Protein AF-A0A831TL95-F1 (afdb_monomer)

Sequence (73 aa):
MSRIINSGVTIITSTIRPSCIKNIFANYRNQRWPSDSKELIILLNKNNMDIAVYKKMARKIPNVRVCSNIIAP

Radius of gyration: 14.22 Å; Cα contacts (8 Å, |Δi|>4): 87; chains: 1; bounding box: 33×17×50 Å

Mean predicted aligned error: 6.26 Å

Nearest PDB structures (foldseek):
  5tzi-assembly1_C  TM=7.398E-01  e=1.253E-02  Staphylococcus aureus
  2z87-assembly2_A  TM=6.366E-01  e=1.750E-02  Escherichia coli
  5tzk-assembly1_C  TM=7.431E-01  e=5.828E-02  Staphylococcus aureus
  2z86-assembly2_C  TM=6.380E-01  e=6.231E-02  Escherichia coli
  8gh9-assembly1_C  TM=5.803E-01  e=1.698E-01  Homo sapiens

Secondary structure (DSSP, 8-state):
--------EEEEEEE--HHHHHHHHHHHHT--S-GGGEEEEEEE--TTS-HHHHHHHHTTSTTEEEEES----

Structure (mmCIF, N/CA/C/O backbone):
data_AF-A0A831TL95-F1
#
_entry.id   AF-A0A831TL95-F1
#
loop_
_atom_site.group_PDB
_atom_site.id
_atom_site.type_symbol
_atom_site.label_atom_id
_atom_site.label_alt_id
_atom_site.label_comp_id
_atom_site.label_asym_id
_atom_site.label_entity_id
_atom_site.label_seq_id
_atom_site.pdbx_PDB_ins_code
_atom_site.Cartn_x
_atom_site.Cartn_y
_atom_site.Cartn_z
_atom_site.occupancy
_atom_site.B_iso_or_equiv
_atom_site.auth_seq_id
_atom_site.auth_comp_id
_atom_site.auth_asym_id
_atom_site.auth_atom_id
_atom_site.pdbx_PDB_model_num
ATOM 1 N N . MET A 1 1 ? 22.397 4.236 -28.740 1.00 39.31 1 MET A N 1
ATOM 2 C CA . MET A 1 1 ? 21.411 3.545 -27.877 1.00 39.31 1 MET A CA 1
ATOM 3 C C . MET A 1 1 ? 21.327 4.245 -26.527 1.00 39.31 1 MET A C 1
ATOM 5 O O . MET A 1 1 ? 22.312 4.239 -25.800 1.00 39.31 1 MET A O 1
ATOM 9 N N . SER A 1 2 ? 20.190 4.852 -26.179 1.00 50.25 2 SER A N 1
ATOM 10 C CA . SER A 1 2 ? 19.933 5.310 -24.808 1.00 50.25 2 SER A CA 1
ATOM 11 C C . SER A 1 2 ? 19.606 4.104 -23.926 1.00 50.25 2 SER A C 1
ATOM 13 O O . SER A 1 2 ? 18.709 3.325 -24.244 1.00 50.25 2 SER A O 1
ATOM 15 N N . ARG A 1 3 ? 20.333 3.941 -22.821 1.00 51.69 3 ARG A N 1
ATOM 16 C CA . ARG A 1 3 ? 20.051 2.942 -21.785 1.00 51.69 3 ARG A CA 1
ATOM 17 C C . ARG A 1 3 ? 18.656 3.224 -21.216 1.00 51.69 3 ARG A C 1
ATOM 19 O O . ARG A 1 3 ? 18.462 4.263 -20.594 1.00 51.69 3 ARG A O 1
ATOM 26 N N . ILE A 1 4 ? 17.685 2.337 -21.449 1.00 63.91 4 ILE A N 1
ATOM 27 C CA . ILE A 1 4 ? 16.385 2.408 -20.769 1.00 63.91 4 ILE A CA 1
ATOM 28 C C . ILE A 1 4 ? 16.664 2.114 -19.296 1.00 63.91 4 ILE A C 1
ATOM 30 O O . ILE A 1 4 ? 16.923 0.973 -18.917 1.00 63.91 4 ILE A O 1
ATOM 34 N N . ILE A 1 5 ? 16.702 3.155 -18.467 1.00 60.19 5 ILE A N 1
ATOM 35 C CA . ILE A 1 5 ? 16.746 2.980 -17.020 1.00 60.19 5 ILE A CA 1
ATOM 36 C C . ILE A 1 5 ? 15.318 2.642 -16.603 1.00 60.19 5 ILE A C 1
ATOM 38 O O . ILE A 1 5 ? 14.435 3.496 -16.639 1.00 60.19 5 ILE A O 1
ATOM 42 N N . ASN A 1 6 ? 15.084 1.376 -16.261 1.00 69.38 6 ASN A N 1
ATOM 43 C CA . ASN A 1 6 ? 13.807 0.920 -15.728 1.00 69.38 6 ASN A CA 1
ATOM 44 C C . ASN A 1 6 ? 13.705 1.387 -14.264 1.00 69.38 6 ASN A C 1
ATOM 46 O O . ASN A 1 6 ? 13.997 0.641 -13.330 1.00 69.38 6 ASN A O 1
ATOM 50 N N . SER A 1 7 ? 13.416 2.674 -14.069 1.00 81.19 7 SER A N 1
ATOM 51 C CA . SER A 1 7 ? 13.382 3.302 -12.748 1.00 81.19 7 SER A CA 1
ATOM 52 C C . SER A 1 7 ? 12.080 2.966 -12.024 1.00 81.19 7 SER A C 1
ATOM 54 O O . SER A 1 7 ? 10.993 3.359 -12.453 1.00 81.19 7 SER A O 1
ATOM 56 N N . GLY A 1 8 ? 12.199 2.252 -10.906 1.00 89.62 8 GLY A N 1
ATOM 57 C CA . GLY A 1 8 ? 11.097 2.030 -9.977 1.00 89.62 8 GLY A CA 1
ATOM 58 C C . GLY A 1 8 ? 10.888 3.216 -9.034 1.00 89.62 8 GLY A C 1
ATOM 59 O O . GLY A 1 8 ? 11.828 3.957 -8.745 1.00 89.62 8 GLY A O 1
ATOM 60 N N . VAL A 1 9 ? 9.663 3.387 -8.531 1.00 93.44 9 VAL A N 1
ATOM 61 C CA . VAL A 1 9 ? 9.338 4.403 -7.516 1.00 93.44 9 VAL A CA 1
ATOM 62 C C . VAL A 1 9 ? 8.678 3.753 -6.305 1.00 93.44 9 VAL A C 1
ATOM 64 O O . VAL A 1 9 ? 7.679 3.049 -6.439 1.00 93.44 9 VAL A O 1
ATOM 67 N N . THR A 1 10 ? 9.180 4.056 -5.111 1.00 96.00 10 THR A N 1
ATOM 68 C CA . THR A 1 10 ? 8.514 3.707 -3.850 1.00 96.00 10 THR A CA 1
ATOM 69 C C . THR A 1 10 ? 7.875 4.954 -3.255 1.00 96.00 10 THR A C 1
ATOM 71 O O . THR A 1 10 ? 8.546 5.948 -2.987 1.00 96.00 10 THR A O 1
ATOM 74 N N . ILE A 1 11 ? 6.564 4.903 -3.043 1.00 96.38 11 ILE A N 1
ATOM 75 C CA . ILE A 1 11 ? 5.779 5.976 -2.436 1.00 96.38 11 ILE A CA 1
ATOM 76 C C . ILE A 1 11 ? 5.562 5.617 -0.970 1.00 96.38 11 ILE A C 1
ATOM 78 O O . ILE A 1 11 ? 4.911 4.620 -0.667 1.00 96.38 11 ILE A O 1
ATOM 82 N N . ILE A 1 12 ? 6.071 6.439 -0.057 1.00 95.88 12 ILE A N 1
ATOM 83 C CA . ILE A 1 12 ? 5.859 6.271 1.384 1.00 95.88 12 ILE A CA 1
ATOM 84 C C . ILE A 1 12 ? 5.007 7.437 1.873 1.00 95.88 12 ILE A C 1
ATOM 86 O O . ILE A 1 12 ? 5.346 8.598 1.651 1.00 95.88 12 ILE A O 1
ATOM 90 N N . THR A 1 13 ? 3.883 7.145 2.523 1.00 93.94 13 THR A N 1
ATOM 91 C CA . THR A 1 13 ? 2.981 8.178 3.050 1.00 93.94 13 THR A CA 1
ATOM 92 C C . THR A 1 13 ? 2.442 7.786 4.415 1.00 93.94 13 THR A C 1
ATOM 94 O O . THR A 1 13 ? 2.185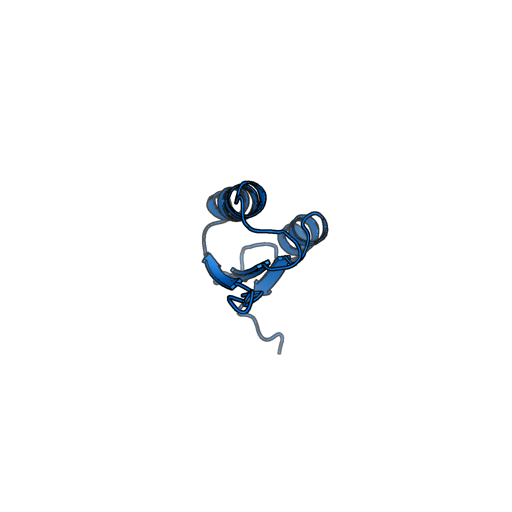 6.612 4.668 1.00 93.94 13 THR A O 1
ATOM 97 N N . SER A 1 14 ? 2.254 8.759 5.303 1.00 92.00 14 SER A N 1
ATOM 98 C CA . SER A 1 14 ? 1.615 8.544 6.598 1.00 92.00 14 SER A CA 1
ATOM 99 C C . SER A 1 14 ? 0.222 9.168 6.637 1.00 92.00 14 SER A C 1
ATOM 101 O O . SER A 1 14 ? -0.045 10.192 6.008 1.00 92.00 14 SER A O 1
ATOM 103 N N . THR A 1 15 ? -0.701 8.550 7.372 1.00 90.62 15 THR A N 1
ATOM 104 C CA . THR A 1 15 ? -2.026 9.131 7.613 1.00 90.62 15 THR A CA 1
ATOM 105 C C . THR A 1 15 ? -2.520 8.843 9.024 1.00 90.62 15 THR A C 1
ATOM 107 O O . THR A 1 15 ? -2.294 7.772 9.588 1.00 90.62 15 THR A O 1
ATOM 110 N N . ILE A 1 16 ? -3.225 9.823 9.590 1.00 87.81 16 ILE A N 1
ATOM 111 C CA . ILE A 1 16 ? -3.973 9.724 10.853 1.00 87.81 16 ILE A CA 1
ATOM 112 C C . ILE A 1 16 ? -5.494 9.755 10.629 1.00 87.81 16 ILE A C 1
ATOM 114 O O . ILE A 1 16 ? -6.259 9.665 11.591 1.00 87.81 16 ILE A O 1
ATOM 118 N N . ARG A 1 17 ? -5.942 9.950 9.377 1.00 87.12 17 ARG A N 1
ATOM 119 C CA . ARG A 1 17 ? -7.345 10.209 9.021 1.00 87.12 17 ARG A CA 1
ATOM 120 C C . ARG A 1 17 ? -7.934 9.022 8.240 1.00 87.12 17 ARG A C 1
ATOM 122 O O . ARG A 1 17 ? -7.561 8.837 7.078 1.00 87.12 17 ARG A O 1
ATOM 129 N N . PRO A 1 18 ? -8.901 8.275 8.816 1.00 84.75 18 PRO A N 1
ATOM 130 C CA . PRO A 1 18 ? -9.600 7.178 8.137 1.00 84.75 18 PRO A CA 1
ATOM 131 C C . PRO A 1 18 ? -10.214 7.569 6.791 1.00 84.75 18 PRO A C 1
ATOM 133 O O . PRO A 1 18 ? -10.163 6.809 5.829 1.00 84.75 18 PRO A O 1
ATOM 136 N N . SER A 1 19 ? -10.774 8.778 6.700 1.00 86.56 19 SER A N 1
ATOM 137 C CA . SER A 1 19 ? -11.421 9.277 5.484 1.00 86.56 19 SER A CA 1
ATOM 138 C C . SER A 1 19 ? -10.446 9.465 4.318 1.00 86.56 19 SER A C 1
ATOM 140 O O . SER A 1 19 ? -10.829 9.279 3.167 1.00 86.56 19 SER A O 1
ATOM 142 N N . CYS A 1 20 ? -9.176 9.774 4.593 1.00 90.06 20 CYS A N 1
ATOM 143 C CA . CYS A 1 20 ? -8.186 10.061 3.555 1.00 90.06 20 CYS A CA 1
ATOM 144 C C . CYS A 1 20 ? -7.600 8.798 2.916 1.00 90.06 20 CYS A C 1
ATOM 146 O O . CYS A 1 20 ? -7.130 8.855 1.782 1.00 90.06 20 CYS A O 1
ATOM 148 N N . ILE A 1 21 ? -7.615 7.651 3.601 1.00 92.38 21 ILE A N 1
ATOM 149 C CA . ILE A 1 21 ? -6.899 6.463 3.114 1.00 92.38 21 ILE A CA 1
ATOM 150 C C . ILE A 1 21 ? -7.492 5.904 1.815 1.00 92.38 21 ILE A C 1
ATOM 152 O O . ILE A 1 21 ? -6.756 5.456 0.940 1.00 92.38 21 IL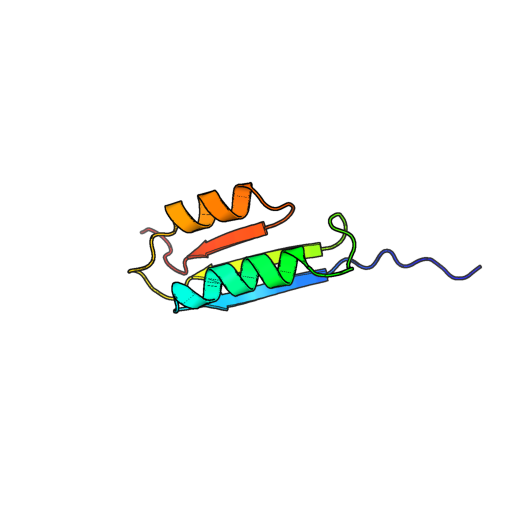E A O 1
ATOM 156 N N . LYS A 1 22 ? -8.814 6.013 1.635 1.00 92.88 22 LYS A N 1
ATOM 157 C CA . LYS A 1 22 ? -9.483 5.643 0.380 1.00 92.88 22 LYS A CA 1
ATOM 158 C C . LYS A 1 22 ? -8.969 6.484 -0.790 1.00 92.88 22 LYS A C 1
ATOM 160 O O . LYS A 1 22 ? -8.740 5.939 -1.865 1.00 92.88 22 LYS A O 1
ATOM 165 N N . ASN A 1 23 ? -8.714 7.772 -0.557 1.00 95.69 23 ASN A N 1
ATOM 166 C CA . ASN A 1 23 ? -8.157 8.666 -1.570 1.00 95.69 23 ASN A CA 1
ATOM 167 C C . ASN A 1 23 ? -6.708 8.299 -1.894 1.00 95.69 23 ASN A C 1
ATOM 169 O O . ASN A 1 23 ? -6.334 8.321 -3.057 1.00 95.69 23 ASN A O 1
ATOM 173 N N . ILE A 1 24 ? -5.909 7.895 -0.901 1.00 96.00 24 I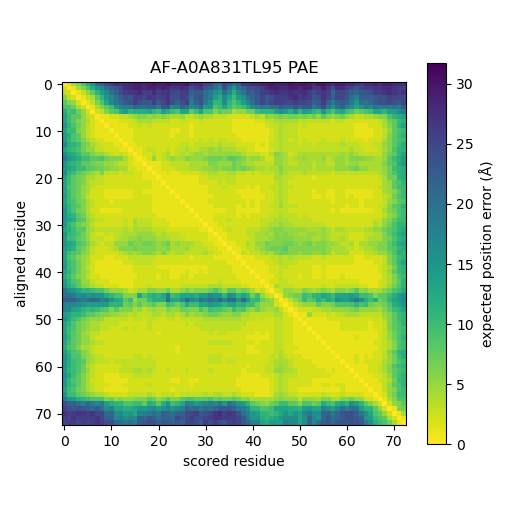LE A N 1
ATOM 174 C CA . ILE A 1 24 ? -4.536 7.418 -1.136 1.00 96.00 24 ILE A CA 1
ATOM 175 C C . ILE A 1 24 ? -4.548 6.192 -2.062 1.00 96.00 24 ILE A C 1
ATOM 177 O O . ILE A 1 24 ? -3.835 6.173 -3.066 1.00 96.00 24 ILE A O 1
ATOM 181 N N . PHE A 1 25 ? -5.398 5.200 -1.775 1.00 96.06 25 PHE A N 1
ATOM 182 C CA . PHE A 1 25 ? -5.546 4.019 -2.631 1.00 96.06 25 PHE A CA 1
ATOM 183 C C . PHE A 1 25 ? -6.028 4.377 -4.044 1.00 96.06 25 PHE A C 1
ATOM 185 O O . PHE A 1 25 ? -5.473 3.878 -5.024 1.00 96.06 25 PHE A O 1
ATOM 192 N N . ALA A 1 26 ? -7.035 5.248 -4.160 1.00 96.00 26 ALA A N 1
ATOM 193 C CA . ALA A 1 26 ? -7.563 5.690 -5.450 1.00 96.00 26 ALA A CA 1
ATOM 194 C C . ALA A 1 26 ? -6.502 6.437 -6.272 1.00 96.00 26 ALA A C 1
ATOM 196 O O . ALA A 1 26 ? -6.297 6.124 -7.444 1.00 96.00 26 ALA A O 1
ATOM 197 N N . ASN A 1 27 ? -5.773 7.360 -5.642 1.00 95.69 27 ASN A N 1
ATOM 198 C CA . ASN A 1 27 ? -4.708 8.124 -6.282 1.00 95.69 27 ASN A CA 1
ATOM 199 C C . ASN A 1 27 ? -3.605 7.202 -6.796 1.00 95.69 27 ASN A C 1
ATOM 201 O O . ASN A 1 27 ? -3.196 7.333 -7.944 1.00 95.69 27 ASN A O 1
ATOM 205 N N . TYR A 1 28 ? -3.170 6.229 -5.993 1.00 96.88 28 TYR A N 1
ATOM 206 C CA . TYR A 1 28 ? -2.183 5.249 -6.438 1.00 96.88 28 TYR A CA 1
ATOM 207 C C . TYR A 1 28 ? -2.695 4.406 -7.610 1.00 96.88 28 TYR A C 1
ATOM 209 O O . TYR A 1 28 ? -1.964 4.213 -8.581 1.00 96.88 28 TYR A O 1
ATOM 217 N N . ARG A 1 29 ? -3.947 3.935 -7.575 1.00 94.69 29 ARG A N 1
ATOM 218 C CA . ARG A 1 29 ? -4.515 3.128 -8.669 1.00 94.69 29 ARG A CA 1
ATOM 219 C C . ARG A 1 29 ? -4.630 3.905 -9.984 1.00 94.69 29 ARG A C 1
ATOM 221 O O . ARG A 1 29 ? -4.480 3.314 -11.044 1.00 94.69 29 ARG A O 1
ATOM 228 N N . ASN A 1 30 ? -4.879 5.210 -9.909 1.00 95.19 30 ASN A N 1
ATOM 229 C CA . ASN A 1 30 ? -5.104 6.061 -11.078 1.00 95.19 30 ASN A CA 1
ATOM 230 C C . ASN A 1 30 ? -3.811 6.634 -11.695 1.00 95.19 30 ASN A C 1
ATOM 232 O O . ASN A 1 30 ? -3.873 7.350 -12.694 1.00 95.19 30 ASN A O 1
ATOM 236 N N . GLN A 1 31 ? -2.638 6.352 -11.122 1.00 93.50 31 GLN A N 1
ATOM 237 C CA . GLN A 1 31 ? -1.358 6.762 -11.704 1.00 93.50 31 GLN A CA 1
ATOM 238 C C . GLN A 1 31 ? -1.080 6.029 -13.023 1.00 93.50 31 GLN A C 1
ATOM 240 O O . GLN A 1 31 ? -1.311 4.831 -13.133 1.00 93.50 31 GLN A O 1
ATOM 245 N N . ARG A 1 32 ? -0.482 6.735 -13.992 1.00 92.69 32 ARG A N 1
ATOM 246 C CA . ARG A 1 32 ? -0.020 6.158 -15.271 1.00 92.69 32 ARG A CA 1
ATOM 247 C C . ARG A 1 32 ? 1.278 5.347 -15.159 1.00 92.69 32 ARG A C 1
ATOM 249 O O . ARG A 1 32 ? 1.715 4.763 -16.142 1.00 92.69 32 ARG A O 1
ATOM 256 N N . TRP A 1 33 ? 1.919 5.354 -13.992 1.00 89.62 33 TRP A N 1
ATOM 257 C CA . TRP A 1 33 ? 3.176 4.644 -13.769 1.00 89.62 33 TRP A CA 1
ATOM 258 C C . TRP A 1 33 ? 2.941 3.127 -13.833 1.00 89.62 33 TRP A C 1
ATOM 260 O O . TRP A 1 33 ? 1.941 2.670 -13.268 1.00 89.62 33 TRP A O 1
ATOM 270 N N . PRO A 1 34 ? 3.827 2.340 -14.471 1.00 89.12 34 PRO A N 1
ATOM 271 C CA . PRO A 1 34 ? 3.653 0.895 -14.560 1.00 89.12 34 PRO A CA 1
ATOM 272 C C . PRO A 1 34 ? 3.502 0.251 -13.181 1.00 89.12 34 PRO A C 1
ATOM 274 O O . PRO A 1 34 ? 4.295 0.515 -12.274 1.00 89.12 34 PRO A O 1
ATOM 277 N N . SER A 1 35 ? 2.487 -0.600 -13.027 1.00 83.69 35 SER A N 1
ATOM 278 C CA . SER A 1 35 ? 2.183 -1.282 -11.762 1.00 83.69 35 SER A CA 1
ATOM 279 C C . SER A 1 35 ? 3.351 -2.132 -11.258 1.00 83.69 35 SER A C 1
ATOM 281 O O . SER A 1 35 ? 3.571 -2.199 -10.051 1.00 83.69 35 SER A O 1
ATOM 283 N N . ASP A 1 36 ? 4.141 -2.698 -12.172 1.00 89.69 36 ASP A N 1
ATOM 284 C CA . ASP A 1 36 ? 5.302 -3.546 -11.867 1.00 89.69 36 ASP A CA 1
ATOM 285 C C . ASP A 1 36 ? 6.556 -2.739 -11.493 1.00 89.69 36 ASP A C 1
ATOM 287 O O . ASP A 1 36 ? 7.585 -3.299 -11.127 1.00 89.69 36 ASP A O 1
ATOM 291 N N . SER A 1 37 ? 6.495 -1.409 -11.592 1.00 92.12 37 SER A N 1
ATOM 292 C CA . SER A 1 37 ? 7.613 -0.498 -11.310 1.00 92.12 37 SER A CA 1
ATOM 293 C C . SER A 1 37 ? 7.245 0.567 -10.279 1.00 92.12 37 SER A C 1
ATOM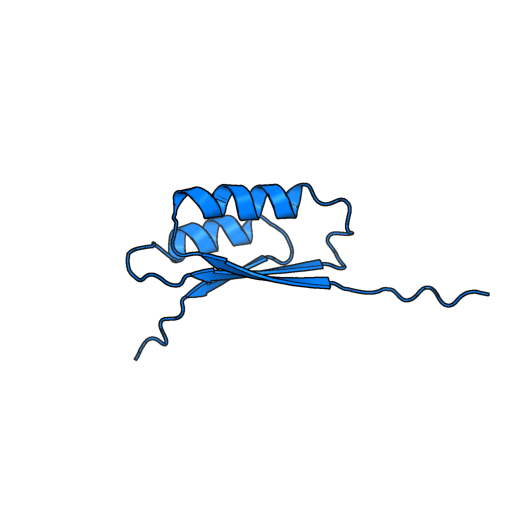 295 O O . SER A 1 37 ? 7.876 1.625 -10.216 1.00 92.12 37 SER A O 1
ATOM 297 N N . LYS A 1 38 ? 6.214 0.314 -9.465 1.00 94.69 38 LYS A N 1
ATOM 298 C CA . LYS A 1 38 ? 5.836 1.205 -8.370 1.00 94.69 38 LYS A CA 1
ATOM 299 C C . LYS A 1 38 ? 5.347 0.447 -7.144 1.00 94.69 38 LYS A C 1
ATOM 301 O O . LYS A 1 38 ? 4.588 -0.509 -7.258 1.00 94.69 38 LYS A O 1
ATOM 306 N N . GLU A 1 39 ? 5.693 0.941 -5.967 1.00 96.88 39 GLU A N 1
ATOM 307 C CA . GLU A 1 39 ? 5.231 0.422 -4.677 1.00 96.88 39 GLU A CA 1
ATOM 308 C C . GLU A 1 39 ? 4.607 1.553 -3.854 1.00 96.88 39 GLU A C 1
ATOM 310 O O . GLU A 1 39 ? 5.021 2.710 -3.954 1.00 96.88 39 GLU A O 1
ATOM 315 N N . LEU A 1 40 ? 3.605 1.228 -3.040 1.00 97.69 40 LEU A N 1
ATOM 316 C CA . LEU A 1 40 ? 3.036 2.129 -2.044 1.00 97.69 40 LEU A CA 1
ATOM 317 C C . LEU A 1 40 ? 3.128 1.517 -0.648 1.00 97.69 40 LEU A C 1
ATOM 319 O O . LEU A 1 40 ? 2.625 0.423 -0.401 1.00 97.69 40 LEU A O 1
ATOM 323 N N . ILE A 1 41 ? 3.677 2.277 0.291 1.00 96.81 41 ILE A N 1
ATOM 324 C CA . ILE A 1 41 ? 3.720 1.945 1.712 1.00 96.81 41 ILE A CA 1
ATOM 325 C C . ILE A 1 41 ? 2.963 3.033 2.477 1.00 96.81 41 ILE A C 1
ATOM 327 O O . ILE A 1 41 ? 3.338 4.206 2.457 1.00 96.81 41 ILE A O 1
ATOM 331 N N . ILE A 1 42 ? 1.885 2.643 3.157 1.00 95.12 42 ILE A N 1
ATOM 332 C CA . ILE A 1 42 ? 1.072 3.536 3.986 1.00 95.12 42 ILE A CA 1
ATOM 333 C C . ILE A 1 42 ? 1.371 3.269 5.462 1.00 95.12 42 ILE A C 1
ATOM 335 O O . ILE A 1 42 ? 1.181 2.155 5.951 1.00 95.12 42 ILE A O 1
ATOM 339 N N . LEU A 1 43 ? 1.780 4.308 6.183 1.00 92.69 43 LEU A N 1
ATOM 340 C CA . LEU A 1 43 ? 2.034 4.295 7.620 1.00 92.69 43 LEU A CA 1
ATOM 341 C C . LEU A 1 43 ? 0.836 4.885 8.377 1.00 92.69 43 LEU A C 1
ATOM 343 O O . LEU A 1 43 ? 0.541 6.079 8.298 1.00 92.69 43 LEU A O 1
ATOM 347 N N . LEU A 1 44 ? 0.133 4.051 9.135 1.00 90.75 44 LEU A N 1
ATOM 348 C CA . LEU A 1 44 ? -0.944 4.468 10.026 1.00 90.75 44 LEU A CA 1
ATOM 349 C C . LEU A 1 44 ? -0.347 4.991 11.335 1.00 90.75 44 LEU A C 1
ATOM 351 O O . LEU A 1 44 ? 0.254 4.234 12.099 1.00 90.75 44 LEU A O 1
ATOM 355 N N . ASN A 1 45 ? -0.538 6.284 11.599 1.00 82.50 45 ASN A N 1
ATOM 356 C CA . ASN A 1 45 ? 0.005 6.971 12.777 1.00 82.50 45 ASN A 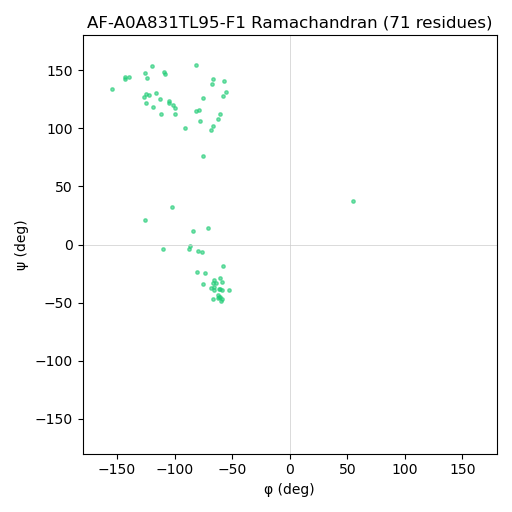CA 1
ATOM 357 C C . ASN A 1 45 ? -1.062 7.194 13.877 1.00 82.50 45 ASN A C 1
ATOM 359 O O . ASN A 1 45 ? -1.072 8.217 14.556 1.00 82.50 45 ASN A O 1
ATOM 363 N N . LYS A 1 46 ? -2.038 6.280 14.010 1.00 74.94 46 LYS A N 1
ATOM 364 C CA . LYS A 1 46 ? -3.099 6.368 15.033 1.00 74.94 46 LYS A CA 1
ATOM 365 C C . LYS A 1 46 ? -3.667 4.993 15.398 1.00 74.94 46 LYS A C 1
ATOM 367 O O . LYS A 1 46 ? -4.047 4.241 14.506 1.00 74.94 46 LYS A O 1
ATOM 372 N N . ASN A 1 47 ? -3.809 4.720 16.697 1.00 67.25 47 ASN A N 1
ATOM 373 C CA . ASN A 1 47 ? -4.218 3.409 17.230 1.00 67.25 47 ASN A CA 1
ATOM 374 C C . ASN A 1 47 ? -5.706 3.086 17.023 1.00 67.25 47 ASN A C 1
ATOM 376 O O . ASN A 1 47 ? -6.082 1.925 16.945 1.00 67.25 47 ASN A O 1
ATOM 380 N N . ASN A 1 48 ? -6.558 4.102 16.873 1.00 76.44 48 ASN A N 1
ATOM 381 C CA . ASN A 1 48 ? -8.007 3.912 16.709 1.00 76.44 48 ASN A CA 1
ATOM 382 C C . ASN A 1 48 ? -8.407 3.613 15.252 1.00 76.44 48 ASN A C 1
ATOM 384 O O . ASN A 1 48 ? -9.577 3.702 14.888 1.00 76.44 48 ASN A O 1
ATOM 388 N N . MET A 1 49 ? -7.430 3.335 14.391 1.00 79.62 49 MET A N 1
ATOM 389 C CA . MET A 1 49 ? -7.643 2.914 13.016 1.00 79.62 49 MET A CA 1
ATOM 390 C C . MET A 1 49 ? -7.456 1.404 12.938 1.00 79.62 49 MET A C 1
ATOM 392 O O . MET A 1 49 ? -6.370 0.907 13.220 1.00 79.62 49 MET A O 1
ATOM 396 N N . ASP A 1 50 ? -8.494 0.683 12.519 1.0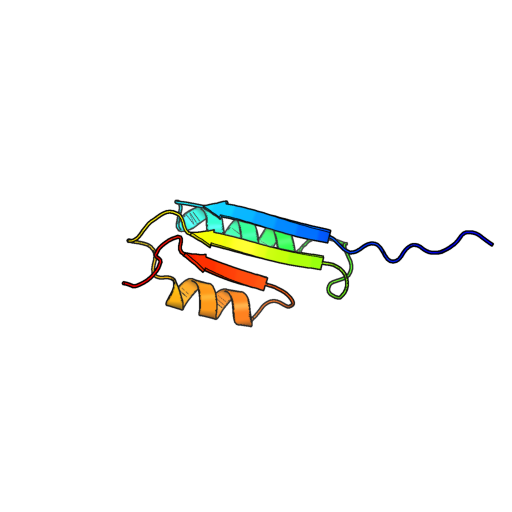0 87.38 50 ASP A N 1
ATOM 397 C CA . ASP A 1 50 ? -8.401 -0.764 12.336 1.00 87.38 50 ASP A CA 1
ATOM 398 C C . ASP A 1 50 ? -7.478 -1.096 11.151 1.00 87.38 50 ASP A C 1
ATOM 400 O O . ASP A 1 50 ? -7.863 -1.059 9.977 1.00 87.38 50 ASP A O 1
ATOM 404 N N . ILE A 1 51 ? -6.225 -1.426 11.463 1.00 89.38 51 ILE A N 1
ATOM 405 C CA . ILE A 1 51 ? -5.223 -1.807 10.470 1.00 89.38 51 ILE A CA 1
ATOM 406 C C . ILE A 1 51 ? -5.626 -3.056 9.679 1.00 89.38 51 ILE A C 1
ATOM 408 O O . ILE A 1 51 ? -5.235 -3.177 8.515 1.00 89.38 51 ILE A O 1
ATOM 412 N N . ALA A 1 52 ? -6.412 -3.975 10.247 1.00 90.94 52 ALA A N 1
ATOM 413 C CA . ALA A 1 52 ? -6.823 -5.190 9.550 1.00 90.94 52 ALA A CA 1
ATOM 414 C C . ALA A 1 52 ? -7.733 -4.856 8.359 1.00 90.94 52 ALA A C 1
ATOM 416 O O . ALA A 1 52 ? -7.559 -5.420 7.269 1.00 90.94 52 ALA A O 1
ATOM 417 N N . VAL A 1 53 ? -8.628 -3.876 8.526 1.00 92.19 53 VAL A N 1
ATOM 418 C CA . VAL A 1 53 ? -9.468 -3.342 7.441 1.00 92.19 53 VAL A CA 1
ATOM 419 C C . VAL A 1 53 ? -8.599 -2.790 6.311 1.00 92.19 53 VAL A C 1
ATOM 421 O O . VAL A 1 53 ? -8.805 -3.133 5.143 1.00 92.19 53 VAL A O 1
ATOM 424 N N . TYR A 1 54 ? -7.579 -1.998 6.635 1.00 92.56 54 TYR A N 1
ATOM 425 C CA . TYR A 1 54 ? -6.730 -1.369 5.620 1.00 92.56 54 TYR A CA 1
ATOM 426 C C . TYR A 1 54 ? -5.750 -2.339 4.962 1.00 92.56 54 TYR A C 1
ATOM 428 O O . TYR A 1 54 ? -5.544 -2.264 3.751 1.00 92.56 54 TYR A O 1
ATOM 436 N N . LYS A 1 55 ? -5.233 -3.326 5.701 1.00 94.00 55 LYS A N 1
ATOM 437 C CA . LYS A 1 55 ? -4.487 -4.452 5.120 1.00 94.00 55 LYS A CA 1
ATOM 438 C C . LYS A 1 55 ? -5.364 -5.254 4.153 1.00 94.00 55 LYS A C 1
ATOM 440 O O . LYS A 1 55 ? -4.885 -5.659 3.097 1.00 94.00 55 LYS A O 1
ATOM 445 N N . LYS A 1 56 ? -6.653 -5.455 4.460 1.00 95.44 56 LYS A N 1
ATOM 446 C CA . LYS A 1 56 ? -7.604 -6.116 3.545 1.00 95.44 56 LYS A CA 1
ATOM 447 C C . LYS A 1 56 ? -7.854 -5.306 2.274 1.00 95.44 56 LYS A C 1
ATOM 449 O O . LYS A 1 56 ? -8.002 -5.907 1.213 1.00 95.44 56 LYS A O 1
ATOM 454 N N . MET A 1 57 ? -7.887 -3.977 2.364 1.00 94.38 57 MET A N 1
ATOM 455 C CA . MET A 1 57 ? -7.962 -3.104 1.187 1.00 94.38 57 MET A CA 1
ATOM 456 C C . MET A 1 57 ? -6.682 -3.181 0.348 1.00 94.38 57 MET A C 1
ATOM 458 O O . MET A 1 57 ? -6.769 -3.388 -0.859 1.00 94.38 57 MET A O 1
ATOM 462 N N . ALA A 1 58 ? -5.513 -3.096 0.987 1.00 95.50 58 ALA A N 1
ATOM 463 C CA . ALA A 1 58 ? -4.214 -3.132 0.318 1.00 95.50 58 ALA A CA 1
ATOM 464 C C . ALA A 1 58 ? -3.988 -4.420 -0.484 1.00 95.50 58 ALA A C 1
ATOM 466 O O . ALA A 1 58 ? -3.535 -4.345 -1.616 1.00 95.50 58 ALA A O 1
ATOM 467 N N . ARG A 1 59 ? -4.409 -5.588 0.029 1.00 95.50 59 ARG A N 1
ATOM 468 C CA . ARG A 1 59 ? -4.311 -6.876 -0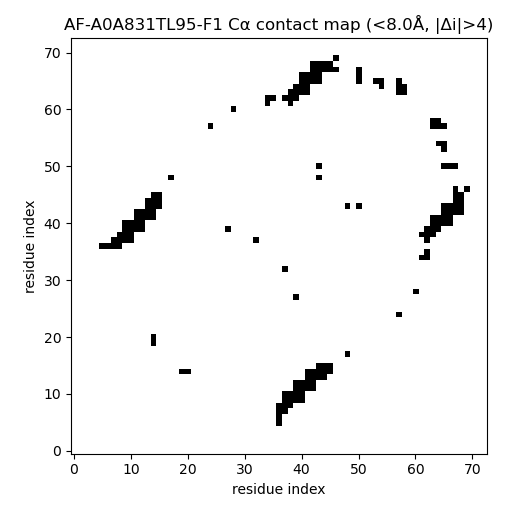.695 1.00 95.50 59 ARG A CA 1
ATOM 469 C C . ARG A 1 59 ? -5.027 -6.906 -2.051 1.00 95.50 59 ARG A C 1
ATOM 471 O O . ARG A 1 59 ? -4.764 -7.799 -2.845 1.00 95.50 59 ARG A O 1
ATOM 478 N N . LYS A 1 60 ? -5.951 -5.976 -2.309 1.00 95.00 60 LYS A N 1
ATOM 479 C CA . LYS A 1 60 ? -6.672 -5.874 -3.588 1.00 95.00 60 LYS A CA 1
ATOM 480 C C . LYS A 1 60 ? -5.931 -5.026 -4.627 1.00 95.00 60 LYS A C 1
ATOM 482 O O . LYS A 1 60 ? -6.436 -4.870 -5.735 1.00 95.00 60 LYS A O 1
ATOM 487 N N . ILE A 1 61 ? -4.798 -4.427 -4.263 1.00 94.56 61 ILE A N 1
ATOM 488 C CA . ILE A 1 61 ? -4.044 -3.498 -5.102 1.00 94.56 61 ILE A CA 1
ATOM 489 C C . ILE A 1 61 ? -2.592 -4.000 -5.183 1.00 94.56 61 ILE A C 1
ATOM 491 O O . ILE A 1 61 ? -1.984 -4.238 -4.139 1.00 94.56 61 ILE A O 1
ATOM 495 N N . PRO A 1 62 ? -2.021 -4.173 -6.389 1.00 94.25 62 PRO A N 1
ATOM 496 C CA . PRO A 1 62 ? -0.640 -4.625 -6.546 1.00 94.25 62 PRO A CA 1
ATOM 497 C C . PRO A 1 62 ? 0.349 -3.709 -5.827 1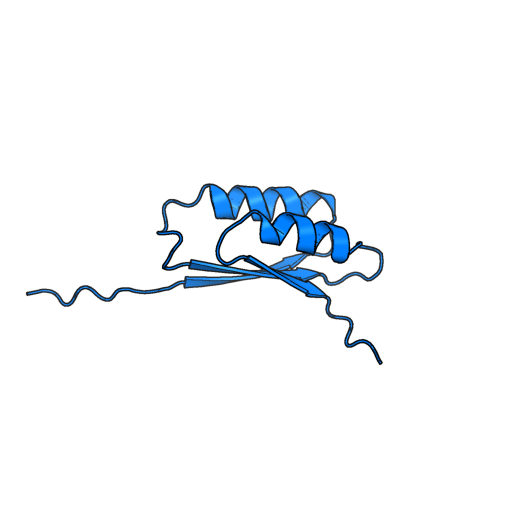.00 94.25 62 PRO A C 1
ATOM 499 O O . PRO A 1 62 ?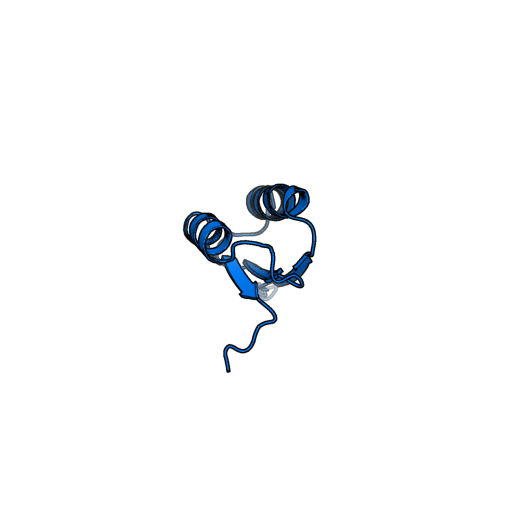 0.194 -2.491 -5.872 1.00 94.25 62 PRO A O 1
ATOM 502 N N . ASN A 1 63 ? 1.370 -4.299 -5.202 1.00 96.31 63 ASN A N 1
ATOM 503 C CA . ASN A 1 63 ? 2.500 -3.582 -4.601 1.00 96.31 63 ASN A CA 1
ATOM 504 C C . ASN A 1 63 ? 2.094 -2.510 -3.570 1.00 96.31 63 ASN A C 1
ATOM 506 O O . ASN A 1 63 ? 2.719 -1.454 -3.481 1.00 96.31 63 ASN A O 1
ATOM 510 N N . VAL A 1 64 ? 1.055 -2.781 -2.766 1.00 97.25 64 VAL A N 1
ATOM 511 C CA . VAL A 1 64 ? 0.629 -1.903 -1.664 1.00 97.25 64 VAL A CA 1
ATOM 512 C C . VAL A 1 64 ? 0.778 -2.579 -0.304 1.00 97.25 64 VAL A C 1
ATOM 514 O O . VAL A 1 64 ? 0.277 -3.682 -0.081 1.00 97.25 64 VAL A O 1
ATOM 517 N N . ARG A 1 65 ? 1.407 -1.883 0.646 1.00 96.50 65 ARG A N 1
ATOM 518 C CA . ARG A 1 65 ? 1.575 -2.311 2.041 1.00 96.50 65 ARG A CA 1
ATOM 519 C C . ARG A 1 65 ? 1.008 -1.265 2.993 1.00 96.50 65 ARG A C 1
ATOM 521 O O . ARG A 1 65 ? 1.117 -0.066 2.757 1.00 96.50 65 ARG A O 1
ATOM 528 N N . VAL A 1 66 ? 0.410 -1.729 4.088 1.00 94.69 66 VAL A N 1
ATOM 529 C CA . VAL A 1 66 ? -0.073 -0.873 5.178 1.00 94.69 66 VAL A CA 1
ATOM 530 C C . VAL A 1 66 ? 0.547 -1.355 6.480 1.00 94.69 66 VAL A C 1
ATOM 532 O O . VAL A 1 66 ? 0.349 -2.510 6.874 1.00 94.69 66 VAL A O 1
ATOM 535 N N . CYS A 1 67 ? 1.262 -0.459 7.148 1.00 91.06 67 CYS A N 1
ATOM 536 C CA . CYS A 1 67 ? 1.900 -0.692 8.438 1.00 91.06 67 CYS A CA 1
ATOM 537 C C . CYS A 1 67 ? 1.328 0.288 9.468 1.00 91.06 67 CYS A C 1
ATOM 539 O O . CYS A 1 67 ? 0.881 1.375 9.114 1.00 91.06 67 CYS A O 1
ATOM 541 N N . SER A 1 68 ? 1.342 -0.077 10.745 1.00 85.12 68 SER A N 1
ATOM 542 C CA . SER A 1 68 ? 1.071 0.843 11.855 1.00 85.12 68 SER A CA 1
ATOM 543 C C . SER A 1 68 ? 2.362 1.110 12.601 1.00 85.12 68 SER A C 1
ATOM 545 O O . SER A 1 68 ? 3.173 0.199 12.737 1.00 85.12 68 SER A O 1
ATOM 547 N N . ASN A 1 69 ? 2.503 2.309 13.163 1.00 68.81 69 ASN A N 1
ATOM 548 C CA . ASN A 1 69 ? 3.612 2.647 14.063 1.00 68.81 69 ASN A CA 1
ATOM 549 C C . ASN A 1 69 ? 3.524 1.958 15.449 1.00 68.81 69 ASN A C 1
ATOM 551 O O . ASN A 1 69 ? 4.198 2.352 16.391 1.00 68.81 69 ASN A O 1
ATOM 555 N N . ILE A 1 70 ? 2.668 0.944 15.601 1.00 57.56 70 ILE A N 1
ATOM 556 C CA . ILE A 1 70 ? 2.623 0.123 16.808 1.00 57.56 70 ILE A CA 1
ATOM 557 C C . ILE A 1 70 ? 3.566 -1.048 16.561 1.00 57.56 70 ILE A C 1
ATOM 559 O O . ILE A 1 70 ? 3.215 -2.000 15.863 1.00 57.56 70 ILE A O 1
ATOM 563 N N . ILE A 1 71 ? 4.771 -0.948 17.116 1.00 49.72 71 ILE A N 1
ATOM 564 C CA . ILE A 1 71 ? 5.539 -2.128 17.499 1.00 49.72 71 ILE A CA 1
ATOM 565 C C . ILE A 1 71 ? 4.661 -2.799 18.557 1.00 49.72 71 ILE A C 1
ATOM 567 O O . ILE A 1 71 ? 4.431 -2.218 19.617 1.00 49.72 71 ILE A O 1
ATOM 571 N N . ALA A 1 72 ? 4.040 -3.929 18.216 1.00 38.66 72 ALA A N 1
ATOM 572 C CA . ALA A 1 72 ? 3.389 -4.740 19.235 1.00 38.66 72 ALA A CA 1
ATOM 573 C C . ALA A 1 72 ? 4.473 -5.105 20.269 1.00 38.66 72 ALA A C 1
ATOM 575 O O . ALA A 1 72 ? 5.549 -5.524 19.829 1.00 38.66 72 ALA A O 1
ATOM 576 N N . PRO A 1 73 ? 4.252 -4.861 21.574 1.00 44.31 73 PRO A N 1
ATOM 577 C CA . PRO A 1 73 ? 5.171 -5.329 22.604 1.00 44.31 73 PRO A CA 1
ATOM 578 C C . PRO A 1 73 ? 5.285 -6.856 22.592 1.00 44.31 73 PRO A C 1
ATOM 580 O O . PRO A 1 73 ? 4.305 -7.523 22.178 1.00 44.31 73 PRO A O 1
#

Foldseek 3Di:
DDPPPLAAEEAEEEDQDPVCVVVVQVVVVPDPPDLVRYAYEYEYEDDPDDQVVVQVVQVVGRRYYYDYPDPDD

pLDDT: mean 85.73, std 15.01, range [38.66, 97.69]

Solvent-accessible surface area (backbone atoms only — not comparable to full-atom values): 4601 Å² total; per-residue (Å²): 134,82,81,81,76,87,74,65,47,80,46,78,48,74,46,74,53,81,82,52,52,61,54,53,54,50,54,61,70,70,48,89,66,57,68,95,40,40,37,38,39,39,36,34,71,46,88,93,53,68,59,67,62,49,40,59,54,26,74,77,43,83,54,43,46,63,48,58,79,67,78,77,130